Protein AF-A0A7I7YAJ8-F1 (afdb_monomer)

Secondary structure (DSSP, 8-state):
--HHHHHHHHHHHTTT-SS-S--EEEEE--PPPTT--HHHHHHHHHHHHHHTT--TTT--EE-B-TTHHHHHHTT--EE----TT--TTEEEEE--SSPPHHHHHHHHHH---EEPTTS--

pLDDT: mean 72.21, std 10.15, range [44.59, 88.75]

Foldseek 3Di:
DALVVLLVVLVVVLVVAPADSFSWDKAFEDDDDVPDDPLNLVVVSVVVCVVVPDDCVVPQWHSYPPLPVVCVVVVWDWADSPDDPGDPRITITGLDNHHDSVSSVSCVVSGDTDGNPPDDD

Radius of gyration: 14.2 Å; Cα contacts (8 Å, |Δi|>4): 168; chains: 1; bounding box: 34×31×34 Å

Sequence (121 aa):
MSPEGLLNRAALDARRTDGKGHHTASVWADRPRPGETREDVIRRLLEATELHGLDPARNPHLWSCTSAQKLLDEGFSFEKDEYEGEPDEHYSVVLGDPPTLEDTTRFAEAFTKERRPDQGD

Structure (mmCIF, N/CA/C/O backbone):
data_AF-A0A7I7YAJ8-F1
#
_entry.id   AF-A0A7I7YAJ8-F1
#
loop_
_atom_site.group_PDB
_atom_site.id
_atom_site.type_symbol
_atom_site.label_atom_id
_atom_site.label_alt_id
_atom_site.label_comp_id
_atom_site.label_asym_id
_atom_site.label_entity_id
_atom_site.label_seq_id
_atom_site.pdbx_PDB_ins_code
_atom_site.Cartn_x
_atom_site.Cartn_y
_atom_site.Cartn_z
_atom_site.occupancy
_atom_site.B_iso_or_equiv
_atom_site.auth_seq_id
_atom_site.auth_comp_id
_atom_site.auth_asym_id
_atom_site.auth_atom_id
_atom_site.pdbx_PDB_model_num
ATOM 1 N N . MET A 1 1 ? -0.885 9.842 -7.499 1.00 63.66 1 MET A N 1
ATOM 2 C CA . MET A 1 1 ? 0.445 9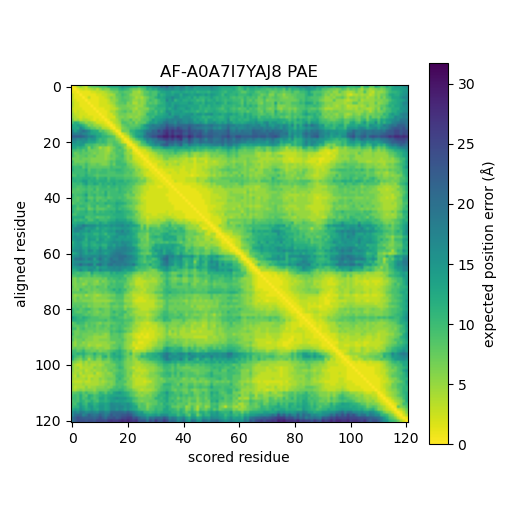.772 -8.154 1.00 63.66 1 MET A CA 1
ATOM 3 C C . MET A 1 1 ? 0.182 9.410 -9.609 1.00 63.66 1 MET A C 1
ATOM 5 O O . MET A 1 1 ? -0.739 8.633 -9.814 1.00 63.66 1 MET A O 1
ATOM 9 N N . SER A 1 2 ? 0.873 9.990 -10.597 1.00 73.25 2 SER A N 1
ATOM 10 C CA . SER A 1 2 ? 0.671 9.570 -11.996 1.00 73.25 2 SER A CA 1
ATOM 11 C C . SER A 1 2 ? 1.290 8.184 -12.241 1.00 73.25 2 SER A C 1
ATOM 13 O O . SER A 1 2 ? 2.250 7.838 -11.541 1.00 73.25 2 SER A O 1
ATOM 15 N N . PRO A 1 3 ? 0.796 7.402 -13.220 1.00 72.19 3 PRO A N 1
ATOM 16 C CA . PRO A 1 3 ? 1.397 6.121 -13.604 1.00 72.19 3 PRO A CA 1
ATOM 17 C C . PRO A 1 3 ? 2.890 6.225 -13.951 1.00 72.19 3 PRO A C 1
ATOM 19 O O . PRO A 1 3 ? 3.672 5.342 -13.603 1.00 72.19 3 PRO A O 1
ATOM 22 N N . GLU A 1 4 ? 3.326 7.338 -14.551 1.00 74.00 4 GLU A N 1
ATOM 23 C CA . GLU A 1 4 ? 4.746 7.579 -14.852 1.00 74.00 4 GLU A CA 1
ATOM 24 C C . GLU A 1 4 ? 5.560 7.870 -13.583 1.00 74.00 4 GLU A C 1
ATOM 26 O O . GLU A 1 4 ? 6.714 7.460 -13.459 1.00 74.00 4 GLU A O 1
ATOM 31 N N . GLY A 1 5 ? 4.961 8.563 -12.609 1.00 69.94 5 GLY A N 1
ATOM 32 C CA . GLY A 1 5 ? 5.562 8.775 -11.294 1.00 69.94 5 GLY A CA 1
ATOM 33 C C . GLY A 1 5 ? 5.723 7.466 -10.518 1.00 69.94 5 GLY A C 1
ATOM 34 O O . GLY A 1 5 ? 6.757 7.261 -9.884 1.00 69.94 5 GLY A O 1
ATOM 35 N N . LEU A 1 6 ? 4.737 6.569 -10.619 1.00 70.38 6 LEU A N 1
ATOM 36 C CA . LEU A 1 6 ? 4.788 5.212 -10.068 1.00 70.38 6 LEU A CA 1
ATOM 37 C C . LEU A 1 6 ? 5.882 4.377 -10.731 1.00 70.38 6 LEU A C 1
ATOM 39 O O . LEU A 1 6 ? 6.685 3.780 -10.025 1.00 70.38 6 LEU A O 1
ATOM 43 N N . LEU A 1 7 ? 5.969 4.401 -12.062 1.00 70.69 7 LEU A N 1
ATOM 44 C CA . LEU A 1 7 ? 6.988 3.669 -12.815 1.00 70.69 7 LEU A CA 1
ATOM 45 C C . LEU A 1 7 ? 8.407 4.112 -12.431 1.00 70.69 7 LEU A C 1
ATOM 47 O O . LEU A 1 7 ? 9.268 3.286 -12.129 1.00 70.69 7 LEU A O 1
ATOM 51 N N . ASN A 1 8 ? 8.635 5.426 -12.360 1.00 71.25 8 ASN A N 1
ATOM 52 C CA . ASN A 1 8 ? 9.915 5.980 -11.922 1.00 71.25 8 ASN A CA 1
ATOM 53 C C . ASN A 1 8 ? 10.231 5.628 -10.465 1.00 71.25 8 ASN A C 1
ATOM 55 O O . ASN A 1 8 ? 11.387 5.368 -10.131 1.00 71.25 8 ASN A O 1
ATOM 59 N N . ARG A 1 9 ? 9.221 5.620 -9.586 1.00 69.00 9 ARG A N 1
ATOM 60 C CA . ARG A 1 9 ? 9.416 5.270 -8.179 1.00 69.00 9 ARG A CA 1
ATOM 61 C C . ARG A 1 9 ? 9.741 3.789 -8.003 1.00 69.00 9 ARG A C 1
ATOM 63 O O . ARG A 1 9 ? 10.707 3.479 -7.314 1.00 69.00 9 ARG A O 1
ATOM 70 N N . ALA A 1 10 ? 9.014 2.914 -8.686 1.00 66.81 10 ALA A N 1
ATOM 71 C CA . ALA A 1 10 ? 9.249 1.478 -8.671 1.00 66.81 10 ALA A CA 1
ATOM 72 C C . ALA A 1 10 ? 10.656 1.128 -9.182 1.00 66.81 10 ALA A C 1
ATOM 74 O O . ALA A 1 10 ? 11.331 0.281 -8.611 1.00 66.81 10 ALA A O 1
ATOM 75 N N . ALA A 1 11 ? 11.159 1.848 -10.193 1.00 64.94 11 ALA A N 1
ATOM 76 C CA . ALA A 1 11 ? 12.536 1.699 -10.669 1.00 64.94 11 ALA A CA 1
ATOM 77 C C . ALA A 1 11 ? 13.600 2.166 -9.655 1.00 64.94 11 ALA A C 1
ATOM 79 O O . ALA A 1 11 ? 14.730 1.678 -9.681 1.00 64.94 11 ALA A O 1
ATOM 80 N N . LEU A 1 12 ? 13.278 3.117 -8.771 1.00 64.81 12 LEU A N 1
ATOM 81 C CA . LEU A 1 12 ? 14.167 3.532 -7.681 1.00 64.81 12 LEU A CA 1
ATOM 82 C C . LEU A 1 12 ? 14.155 2.528 -6.526 1.00 64.81 12 LEU A C 1
ATOM 84 O O . LEU A 1 12 ? 15.213 2.268 -5.956 1.00 64.81 12 LEU A O 1
ATOM 88 N N . ASP A 1 13 ? 12.990 1.977 -6.195 1.00 62.22 13 ASP A N 1
ATOM 89 C CA . ASP A 1 13 ? 12.834 1.003 -5.112 1.00 62.22 13 ASP A CA 1
ATOM 90 C C . ASP A 1 13 ? 13.421 -0.373 -5.508 1.00 62.22 13 ASP A C 1
ATOM 92 O O . ASP A 1 13 ? 14.139 -0.974 -4.708 1.00 62.22 13 ASP A O 1
ATOM 96 N N . ALA A 1 14 ? 13.306 -0.784 -6.781 1.00 60.19 14 ALA A N 1
ATOM 97 C CA . ALA A 1 14 ? 13.991 -1.960 -7.353 1.00 60.19 14 ALA A CA 1
ATOM 98 C C . ALA A 1 14 ? 15.525 -1.906 -7.237 1.00 60.19 14 ALA A C 1
ATOM 100 O O . ALA A 1 14 ? 16.200 -2.929 -7.207 1.00 60.19 14 ALA A O 1
ATOM 101 N N . ARG A 1 15 ? 16.101 -0.695 -7.209 1.00 54.62 15 ARG A N 1
ATOM 102 C CA . ARG A 1 15 ? 17.552 -0.476 -7.063 1.00 54.62 15 ARG A CA 1
ATOM 103 C C . ARG A 1 15 ? 18.017 -0.471 -5.608 1.00 54.62 15 ARG A C 1
ATOM 105 O O . ARG A 1 15 ? 19.222 -0.452 -5.373 1.00 54.62 15 ARG A O 1
ATOM 112 N N . ARG A 1 16 ? 17.087 -0.374 -4.654 1.00 54.09 16 ARG A N 1
ATOM 113 C CA . ARG A 1 16 ? 17.364 -0.235 -3.216 1.00 54.09 16 ARG A CA 1
ATOM 114 C C . ARG A 1 16 ? 17.179 -1.531 -2.443 1.00 54.09 16 ARG A C 1
ATOM 116 O O . ARG A 1 16 ? 17.716 -1.616 -1.349 1.00 54.09 16 ARG A O 1
ATOM 123 N N . THR A 1 17 ? 16.428 -2.482 -2.988 1.00 50.41 17 THR A N 1
ATOM 124 C CA . THR A 1 17 ? 16.160 -3.776 -2.365 1.00 50.41 17 THR A CA 1
ATOM 125 C C . THR A 1 17 ? 17.183 -4.814 -2.818 1.00 50.41 17 THR A C 1
ATOM 127 O O . THR A 1 17 ? 17.460 -4.997 -4.001 1.00 50.41 17 THR A O 1
ATOM 130 N N . ASP A 1 18 ? 17.736 -5.519 -1.846 1.00 49.59 18 ASP A N 1
ATOM 131 C CA . ASP A 1 18 ? 18.786 -6.532 -1.937 1.00 49.59 18 ASP A CA 1
ATOM 132 C C . ASP A 1 18 ? 18.317 -7.829 -2.644 1.00 49.59 18 ASP A C 1
ATOM 134 O O . ASP A 1 18 ? 19.070 -8.795 -2.735 1.00 49.59 18 ASP A O 1
ATOM 138 N N . GLY A 1 19 ? 17.058 -7.893 -3.097 1.00 48.00 19 GLY A N 1
ATOM 139 C CA . GLY A 1 19 ? 16.304 -9.148 -3.119 1.00 48.00 19 GLY A CA 1
ATOM 140 C C . GLY A 1 19 ? 16.127 -9.852 -4.461 1.00 48.00 19 GLY A C 1
ATOM 141 O O . GLY A 1 19 ? 16.500 -11.015 -4.576 1.00 48.00 19 GLY A O 1
ATOM 142 N N . LYS A 1 20 ? 15.467 -9.247 -5.462 1.00 52.44 20 LYS A N 1
ATOM 143 C CA . LYS A 1 20 ? 14.934 -10.047 -6.598 1.00 52.44 20 LYS A CA 1
ATOM 144 C C . LYS A 1 20 ? 14.871 -9.358 -7.969 1.00 52.44 20 LYS A C 1
ATOM 146 O O . LYS A 1 20 ? 14.443 -9.979 -8.931 1.00 52.44 20 LYS A O 1
ATOM 151 N N . GLY A 1 21 ? 15.291 -8.096 -8.095 1.00 52.62 21 GLY A N 1
ATOM 152 C CA . GLY A 1 21 ? 15.251 -7.362 -9.375 1.00 52.62 21 GLY A CA 1
ATOM 153 C C . GLY A 1 21 ? 13.855 -6.898 -9.827 1.00 52.62 21 GLY A C 1
ATOM 154 O O . GLY A 1 21 ? 13.738 -6.231 -10.854 1.00 52.62 21 GLY A O 1
ATOM 155 N N . HIS A 1 22 ? 12.807 -7.190 -9.054 1.00 60.25 22 HIS A N 1
ATOM 156 C CA . HIS A 1 22 ? 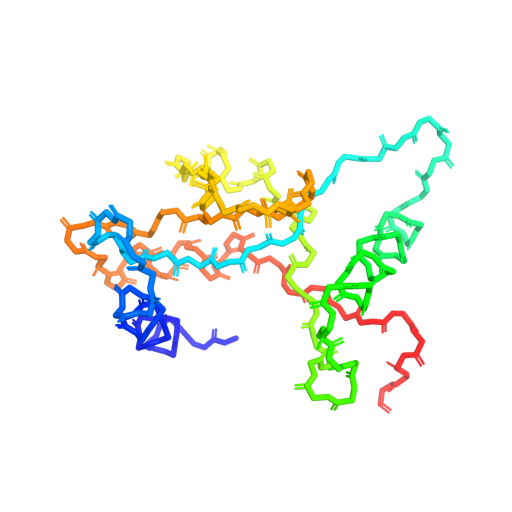11.443 -6.768 -9.354 1.00 60.25 22 HIS A CA 1
ATOM 157 C C . HIS A 1 22 ? 11.221 -5.287 -9.049 1.00 60.25 22 HIS A C 1
ATOM 159 O O . HIS A 1 22 ? 11.761 -4.727 -8.095 1.00 60.25 22 HIS A O 1
ATOM 165 N N . HIS A 1 23 ? 10.374 -4.656 -9.857 1.00 70.50 23 HIS A N 1
ATOM 166 C CA . HIS A 1 23 ? 9.923 -3.299 -9.593 1.00 70.50 23 HIS A CA 1
ATOM 167 C C . HIS A 1 23 ? 8.710 -3.368 -8.678 1.00 70.50 23 HIS A C 1
ATOM 169 O O . HIS A 1 23 ? 7.605 -3.688 -9.117 1.00 70.50 23 HIS A O 1
ATOM 175 N N . THR A 1 24 ? 8.937 -3.113 -7.395 1.00 72.62 24 THR A N 1
ATOM 176 C CA . THR A 1 24 ? 7.908 -3.232 -6.368 1.00 72.62 24 THR A CA 1
ATOM 177 C C . THR A 1 24 ? 7.426 -1.871 -5.883 1.00 72.62 24 THR A C 1
ATOM 179 O O . THR A 1 24 ? 8.112 -0.852 -6.007 1.00 72.62 24 THR A O 1
ATOM 182 N N . ALA A 1 25 ? 6.214 -1.853 -5.335 1.00 74.38 25 ALA A N 1
ATOM 183 C CA . ALA A 1 25 ? 5.714 -0.758 -4.520 1.00 74.38 25 ALA A CA 1
ATOM 184 C C . ALA A 1 25 ? 5.471 -1.264 -3.097 1.00 74.38 25 ALA A C 1
ATOM 186 O O . ALA A 1 25 ? 4.641 -2.150 -2.892 1.00 74.38 25 ALA A O 1
ATOM 187 N N . SER A 1 26 ? 6.170 -0.686 -2.120 1.00 74.94 26 SER A N 1
ATOM 188 C CA . SER A 1 26 ? 5.937 -0.987 -0.707 1.00 74.94 26 SER A CA 1
ATOM 189 C C . SER A 1 26 ? 4.561 -0.479 -0.276 1.00 74.94 26 SER A C 1
ATOM 191 O O . SER A 1 26 ? 4.213 0.691 -0.470 1.00 74.94 26 SER A O 1
ATOM 193 N N . VAL A 1 27 ? 3.783 -1.359 0.336 1.00 77.69 27 VAL A N 1
ATOM 194 C CA . VAL A 1 27 ? 2.448 -1.096 0.861 1.00 77.69 27 VAL A CA 1
ATOM 195 C C . VAL A 1 27 ? 2.350 -1.568 2.304 1.00 77.69 27 VAL A C 1
ATOM 197 O O . VAL A 1 27 ? 3.014 -2.514 2.717 1.00 77.69 27 VAL A O 1
ATOM 200 N N . TRP A 1 28 ? 1.487 -0.903 3.066 1.00 78.75 28 TRP A N 1
ATOM 201 C CA . TRP A 1 28 ? 1.144 -1.301 4.423 1.00 78.75 28 TRP A CA 1
ATOM 202 C C . TRP A 1 28 ? -0.305 -1.769 4.415 1.00 78.75 28 TRP A C 1
ATOM 204 O O . TRP A 1 28 ? -1.221 -1.004 4.103 1.00 78.75 28 TRP A O 1
ATOM 214 N N . ALA A 1 29 ? -0.525 -3.048 4.678 1.00 77.75 29 ALA A N 1
ATOM 215 C CA . ALA A 1 29 ? -1.827 -3.670 4.518 1.00 77.75 29 ALA A CA 1
ATOM 216 C C . ALA A 1 29 ? -2.128 -4.604 5.684 1.00 77.75 29 ALA A C 1
ATOM 218 O O . ALA A 1 29 ? -1.292 -5.402 6.097 1.00 77.75 29 ALA A O 1
ATOM 219 N N . ASP A 1 30 ? -3.360 -4.523 6.175 1.00 77.94 30 ASP A N 1
ATOM 220 C CA . ASP A 1 30 ? -3.932 -5.515 7.072 1.00 77.94 30 ASP A CA 1
ATOM 221 C C . ASP A 1 30 ? -5.457 -5.537 6.909 1.00 77.94 30 ASP A C 1
ATOM 223 O O . ASP A 1 30 ? -6.070 -4.628 6.338 1.00 77.94 30 ASP A O 1
ATOM 227 N N . ARG A 1 31 ? -6.078 -6.600 7.409 1.00 76.62 31 ARG A N 1
ATOM 228 C CA . ARG A 1 31 ? -7.525 -6.777 7.458 1.00 76.62 31 ARG A CA 1
ATOM 229 C C . ARG A 1 31 ? -8.125 -6.180 8.740 1.00 76.62 31 ARG A C 1
ATOM 231 O O . ARG A 1 31 ? -7.466 -6.183 9.783 1.00 76.62 31 ARG A O 1
ATOM 238 N N . PRO A 1 32 ? -9.401 -5.751 8.710 1.00 79.00 32 PRO A N 1
ATOM 239 C CA . PRO A 1 32 ? -10.121 -5.384 9.924 1.00 79.00 32 PRO A CA 1
ATOM 240 C C . PRO A 1 32 ? -10.210 -6.560 10.900 1.00 79.00 32 PRO A C 1
ATOM 242 O O . PRO A 1 32 ? -10.595 -7.673 10.525 1.00 79.00 32 PRO A O 1
ATOM 245 N N . ARG A 1 33 ? -9.887 -6.312 12.169 1.00 85.19 33 ARG A N 1
ATOM 246 C CA . ARG A 1 33 ? -10.173 -7.221 13.287 1.00 85.19 33 ARG A CA 1
ATOM 247 C C . ARG A 1 33 ? -11.663 -7.119 13.662 1.00 85.19 33 ARG A C 1
ATOM 249 O O . ARG A 1 33 ? -12.316 -6.135 13.309 1.00 85.19 33 ARG A O 1
ATOM 256 N N . PRO A 1 34 ? -12.244 -8.107 14.373 1.00 88.44 34 PRO A N 1
ATOM 257 C CA . PRO A 1 34 ? -13.649 -8.047 14.775 1.00 88.44 34 PRO A CA 1
ATOM 258 C C . PRO A 1 34 ? -13.979 -6.753 15.535 1.00 88.44 34 PRO A C 1
ATOM 260 O O . PRO A 1 34 ? -13.428 -6.505 16.604 1.00 88.44 34 PRO A O 1
ATOM 263 N N . GLY A 1 35 ? -14.883 -5.944 14.977 1.00 88.75 35 GLY A N 1
ATOM 264 C CA . GLY A 1 35 ? -15.301 -4.661 15.550 1.00 88.75 35 GLY A CA 1
ATOM 265 C C . GLY A 1 35 ? -14.468 -3.443 15.136 1.00 88.75 35 GLY A C 1
ATOM 266 O O . GLY A 1 35 ? -14.862 -2.336 15.488 1.00 88.75 35 GLY A O 1
ATOM 267 N N . GLU A 1 36 ? -13.375 -3.606 14.380 1.00 84.62 36 GLU A N 1
ATOM 268 C CA . GLU A 1 36 ? -12.626 -2.467 13.833 1.00 84.62 36 GLU A CA 1
ATOM 269 C C . GLU A 1 36 ? -13.389 -1.815 12.676 1.00 84.62 36 GLU A C 1
ATOM 271 O O . GLU A 1 36 ? -13.869 -2.480 11.752 1.00 84.62 36 GLU A O 1
ATOM 276 N N . THR A 1 37 ? -13.458 -0.486 12.704 1.00 85.75 37 THR A N 1
ATOM 277 C CA . THR A 1 37 ? -13.876 0.310 11.550 1.00 85.75 37 THR A CA 1
ATOM 278 C C . THR A 1 37 ? -12.712 0.487 10.569 1.00 85.75 37 THR A C 1
ATOM 280 O O . THR A 1 37 ? -11.552 0.221 10.888 1.00 85.75 37 THR A O 1
ATOM 283 N N . ARG A 1 38 ? -12.992 0.992 9.359 1.00 77.62 38 ARG A N 1
ATOM 284 C CA . ARG A 1 38 ? -11.938 1.358 8.393 1.00 77.62 38 ARG A CA 1
ATOM 285 C C . ARG A 1 38 ? -10.947 2.370 8.982 1.00 77.62 38 ARG A C 1
ATOM 287 O O . ARG A 1 38 ? -9.753 2.256 8.729 1.00 77.62 38 ARG A O 1
ATOM 294 N N . GLU A 1 39 ? -11.432 3.335 9.763 1.00 79.94 39 GLU A N 1
ATOM 295 C CA . GLU A 1 39 ? -10.586 4.340 10.417 1.00 79.94 39 GLU A CA 1
ATOM 296 C C . GLU A 1 39 ? -9.653 3.708 11.456 1.00 79.94 39 GLU A C 1
ATOM 298 O O . GLU A 1 39 ? -8.489 4.095 11.542 1.00 79.94 39 GLU A O 1
ATOM 303 N N . ASP A 1 40 ? -10.123 2.694 12.187 1.00 83.56 40 ASP A N 1
ATOM 304 C CA . ASP A 1 40 ? -9.302 1.978 13.169 1.00 83.56 40 ASP A CA 1
ATOM 305 C C . ASP A 1 40 ? -8.172 1.193 12.503 1.00 83.56 40 ASP A C 1
ATOM 307 O O . ASP A 1 40 ? -7.030 1.257 12.957 1.00 83.56 40 ASP A O 1
ATOM 311 N N . VAL A 1 41 ? -8.453 0.531 11.375 1.00 81.12 41 VAL A N 1
ATOM 312 C CA . VAL A 1 41 ? -7.417 -0.152 10.583 1.00 81.12 41 VAL A CA 1
ATOM 313 C C . VAL A 1 41 ? -6.381 0.845 10.066 1.00 81.12 41 VAL A C 1
ATOM 315 O O . VAL A 1 41 ? -5.182 0.591 10.164 1.00 81.12 41 VAL A O 1
ATOM 318 N N . ILE A 1 42 ? -6.820 2.004 9.561 1.00 77.88 42 ILE A N 1
ATOM 319 C CA . ILE A 1 42 ? -5.909 3.060 9.096 1.00 77.88 42 ILE A CA 1
ATOM 320 C C . ILE A 1 42 ? -5.022 3.552 10.245 1.00 77.88 42 ILE A C 1
ATOM 322 O O . ILE A 1 42 ? -3.813 3.663 10.055 1.00 77.88 42 ILE A O 1
ATOM 326 N N . ARG A 1 43 ? -5.591 3.809 11.431 1.00 79.00 43 ARG A N 1
ATOM 327 C CA . ARG A 1 43 ? -4.845 4.259 12.620 1.00 79.00 43 ARG A CA 1
ATOM 328 C C . ARG A 1 43 ? -3.834 3.219 13.104 1.00 79.00 43 ARG A C 1
ATOM 330 O O . ARG A 1 43 ? -2.722 3.568 13.480 1.00 79.00 43 ARG A O 1
ATOM 337 N N . ARG A 1 44 ? -4.177 1.937 13.028 1.00 82.56 44 ARG A N 1
ATOM 338 C CA . ARG A 1 44 ? -3.277 0.854 13.425 1.00 82.56 44 ARG A CA 1
ATOM 339 C C . ARG A 1 44 ? -2.119 0.651 12.446 1.00 82.56 44 ARG A C 1
ATOM 341 O O . ARG A 1 44 ? -0.978 0.500 12.870 1.00 82.56 44 ARG A O 1
ATOM 348 N N . LEU A 1 45 ? -2.389 0.692 11.139 1.00 78.38 45 LEU A N 1
ATOM 349 C CA . LEU A 1 45 ? -1.335 0.665 10.114 1.00 78.38 45 LEU A CA 1
ATOM 350 C C . LEU A 1 45 ? -0.406 1.880 10.238 1.00 78.38 45 LEU A C 1
ATOM 352 O O . LEU A 1 45 ? 0.798 1.776 10.032 1.00 78.38 45 LEU A O 1
ATOM 356 N N . LEU A 1 46 ? -0.967 3.024 10.620 1.00 75.31 46 LEU A N 1
ATOM 357 C CA . LEU A 1 46 ? -0.238 4.243 10.941 1.00 75.31 46 LEU A CA 1
ATOM 358 C C . LEU A 1 46 ? 0.755 4.067 12.085 1.00 75.31 46 LEU A C 1
ATOM 360 O O . LEU A 1 46 ? 1.941 4.348 11.911 1.00 75.31 46 LEU A O 1
ATOM 364 N N . GLU A 1 47 ? 0.283 3.559 13.218 1.00 76.69 47 GLU A N 1
ATOM 365 C CA . GLU A 1 47 ? 1.131 3.262 14.372 1.00 76.69 47 GLU A CA 1
ATOM 366 C C . GLU A 1 47 ? 2.271 2.306 13.985 1.00 76.69 47 GLU A C 1
ATOM 368 O O . GLU A 1 47 ? 3.425 2.557 14.331 1.00 76.69 47 GLU A O 1
ATOM 373 N N . ALA A 1 48 ? 1.987 1.275 13.178 1.00 76.31 48 ALA A N 1
ATOM 374 C CA . ALA A 1 48 ? 3.014 0.371 12.663 1.00 76.31 48 ALA A CA 1
ATOM 375 C C . ALA A 1 48 ? 4.059 1.102 11.796 1.00 76.31 48 ALA A C 1
ATOM 377 O O . ALA A 1 48 ? 5.256 0.917 12.000 1.00 76.31 48 ALA A O 1
ATOM 378 N N . THR A 1 49 ? 3.657 1.995 10.882 1.00 72.62 49 THR A N 1
ATOM 379 C CA . THR A 1 49 ? 4.634 2.754 10.072 1.00 72.62 49 THR A CA 1
ATOM 380 C C . THR A 1 49 ? 5.582 3.602 10.926 1.00 72.62 49 THR A C 1
ATOM 382 O O . THR A 1 49 ? 6.782 3.664 10.654 1.00 72.62 49 THR A O 1
ATOM 385 N N . GLU A 1 50 ? 5.060 4.236 11.976 1.00 72.25 50 GLU A N 1
ATOM 386 C CA . GLU A 1 50 ? 5.820 5.137 12.848 1.00 72.25 50 GLU A CA 1
ATOM 387 C C . GLU A 1 50 ? 6.820 4.380 13.724 1.00 72.25 50 GLU A C 1
ATOM 389 O O . GLU A 1 50 ? 7.967 4.811 13.868 1.00 72.25 50 GLU A O 1
ATOM 394 N N . LEU A 1 51 ? 6.426 3.209 14.236 1.00 67.38 51 LEU A N 1
ATOM 395 C CA . LEU A 1 51 ? 7.309 2.307 14.983 1.00 67.38 51 LEU A CA 1
ATOM 396 C C . LEU A 1 51 ? 8.512 1.840 14.150 1.00 67.38 51 LEU A C 1
ATOM 398 O O . LEU A 1 51 ? 9.580 1.587 14.704 1.00 67.38 51 LEU A O 1
ATOM 402 N N . HIS A 1 52 ? 8.364 1.797 12.825 1.00 68.31 52 HIS A N 1
ATOM 403 C CA . HIS A 1 52 ? 9.424 1.438 11.882 1.00 68.31 52 HIS A CA 1
ATOM 404 C C . HIS A 1 52 ? 10.167 2.658 11.304 1.00 68.31 52 HIS A C 1
ATOM 406 O O . HIS A 1 52 ? 10.852 2.563 10.285 1.00 68.31 52 HIS A O 1
ATOM 412 N N . GLY A 1 53 ? 10.081 3.814 11.974 1.00 66.81 53 GLY A N 1
ATOM 413 C CA . GLY A 1 53 ? 10.918 4.984 11.697 1.00 66.81 53 GLY A CA 1
ATOM 414 C C . GLY A 1 53 ? 10.462 5.840 10.514 1.00 66.81 53 GLY A C 1
ATOM 415 O O . GLY A 1 53 ? 11.195 6.741 10.092 1.00 66.81 53 GLY A O 1
ATOM 416 N N . LEU A 1 54 ? 9.262 5.601 9.972 1.00 67.62 54 LEU A N 1
ATOM 417 C CA . LEU A 1 54 ? 8.671 6.499 8.985 1.00 67.62 54 LEU A CA 1
ATOM 418 C C . LEU A 1 54 ? 8.143 7.749 9.687 1.00 67.62 54 LEU A C 1
ATOM 420 O O . LEU A 1 54 ? 7.169 7.694 10.427 1.00 67.62 54 LEU A O 1
ATOM 424 N N . ASP A 1 55 ? 8.769 8.891 9.402 1.00 66.94 55 ASP A N 1
ATOM 425 C CA . ASP A 1 55 ? 8.328 10.195 9.898 1.00 66.94 55 ASP A CA 1
ATOM 426 C C . ASP A 1 55 ? 6.971 10.584 9.270 1.00 66.94 55 ASP A C 1
ATOM 428 O O . ASP A 1 55 ? 6.893 10.770 8.042 1.00 66.94 55 ASP A O 1
ATOM 432 N N . PRO A 1 56 ? 5.913 10.752 10.083 1.00 64.50 56 PRO A N 1
ATOM 433 C CA . PRO A 1 56 ? 4.600 11.229 9.655 1.00 64.50 56 PRO A CA 1
ATOM 434 C C . PRO A 1 56 ? 4.614 12.532 8.874 1.00 64.50 56 PRO A C 1
ATOM 436 O O . PRO A 1 56 ? 3.892 12.670 7.886 1.00 64.50 56 PRO A O 1
ATOM 439 N N . ALA A 1 57 ? 5.450 13.484 9.291 1.00 65.75 57 ALA A N 1
ATOM 440 C CA . ALA A 1 57 ? 5.517 14.808 8.688 1.00 65.75 57 ALA A CA 1
ATOM 441 C C . ALA A 1 57 ? 6.086 14.752 7.263 1.00 65.75 57 ALA A C 1
ATOM 443 O O . ALA A 1 57 ? 5.784 15.603 6.428 1.00 65.75 57 ALA A O 1
ATOM 444 N N . ARG A 1 58 ? 6.892 13.726 6.968 1.00 63.34 58 ARG A N 1
ATOM 445 C CA . ARG A 1 58 ? 7.510 13.502 5.654 1.00 63.34 58 ARG A CA 1
ATOM 446 C C . ARG A 1 58 ? 6.723 12.522 4.784 1.00 63.34 58 ARG A C 1
ATOM 448 O O . ARG A 1 58 ? 6.975 12.458 3.583 1.00 63.34 58 ARG A O 1
ATOM 455 N N . ASN A 1 59 ? 5.759 11.806 5.366 1.00 61.94 59 ASN A N 1
ATOM 456 C CA . ASN A 1 59 ? 4.889 10.845 4.690 1.00 61.94 59 ASN A CA 1
ATOM 457 C C . ASN A 1 59 ? 3.404 11.146 4.988 1.00 61.94 59 ASN A C 1
ATOM 459 O O . ASN A 1 59 ? 2.736 10.373 5.684 1.00 61.94 59 ASN A O 1
ATOM 463 N N . PRO A 1 60 ? 2.856 12.248 4.432 1.00 56.75 60 PRO A N 1
ATOM 464 C CA . PRO A 1 60 ? 1.485 12.703 4.712 1.00 56.75 60 PRO A CA 1
ATOM 465 C C . PRO A 1 60 ? 0.396 11.781 4.138 1.00 56.75 60 PRO A C 1
ATOM 467 O O . PRO A 1 60 ? -0.789 11.924 4.423 1.00 56.75 60 PRO A O 1
ATOM 470 N N . HIS A 1 61 ? 0.782 10.818 3.306 1.00 57.38 61 HIS A N 1
ATOM 471 C CA . HIS A 1 61 ? -0.133 9.884 2.676 1.00 57.38 61 HIS A CA 1
ATOM 472 C C . HIS A 1 61 ? 0.297 8.459 2.991 1.00 57.38 61 HIS A C 1
ATOM 474 O O . HIS A 1 61 ? 1.447 8.104 2.713 1.00 57.38 61 HIS A O 1
ATOM 480 N N . LEU A 1 62 ? -0.630 7.636 3.478 1.00 57.12 62 LEU A N 1
ATOM 481 C CA . LEU A 1 62 ? -0.346 6.228 3.707 1.00 57.12 62 LEU A CA 1
ATOM 482 C C . LEU A 1 62 ? -0.621 5.403 2.475 1.00 57.12 62 LEU A C 1
ATOM 484 O O . LEU A 1 62 ? -1.590 5.614 1.749 1.00 57.12 62 LEU A O 1
ATOM 488 N N . TRP A 1 63 ? 0.203 4.377 2.323 1.00 55.19 63 TRP A N 1
ATOM 489 C CA . TRP A 1 63 ? -0.114 3.231 1.494 1.00 55.19 63 TRP A CA 1
ATOM 490 C C . TRP A 1 63 ? -0.941 2.231 2.295 1.00 55.19 63 TRP A C 1
ATOM 492 O O . TRP A 1 63 ? -0.587 1.064 2.344 1.00 55.19 63 TRP A O 1
ATOM 502 N N . SER A 1 64 ? -2.004 2.703 2.957 1.00 54.00 64 SER A N 1
ATOM 503 C CA . SER A 1 64 ? -2.990 1.822 3.577 1.00 54.00 64 SER A CA 1
ATOM 504 C C . SER A 1 64 ? -3.763 1.172 2.445 1.00 54.00 64 SER A C 1
ATOM 506 O O . SER A 1 64 ? -4.574 1.816 1.778 1.00 54.00 64 SER A O 1
ATOM 508 N N . CYS A 1 65 ? -3.450 -0.086 2.165 1.00 57.69 65 CYS A N 1
ATOM 509 C CA . CYS A 1 65 ? -4.115 -0.807 1.101 1.00 57.69 65 CYS A CA 1
ATOM 510 C C . CYS A 1 65 ? -5.387 -1.467 1.641 1.00 57.69 65 CYS A C 1
ATOM 512 O O . CYS A 1 65 ? -5.481 -2.685 1.748 1.00 57.69 65 CYS A O 1
ATOM 514 N N . THR A 1 66 ? -6.415 -0.671 1.944 1.00 58.78 66 THR A N 1
ATOM 515 C CA . THR A 1 66 ? -7.783 -1.214 2.083 1.00 58.78 66 THR A CA 1
ATOM 516 C C . THR A 1 66 ? -8.258 -1.837 0.762 1.00 58.78 66 THR A C 1
ATOM 518 O O . THR A 1 66 ? -9.105 -2.726 0.739 1.00 58.78 66 THR A O 1
ATOM 521 N N . SER A 1 67 ? -7.636 -1.423 -0.345 1.00 64.62 67 SER A N 1
ATOM 522 C CA . SER A 1 67 ? -7.724 -2.004 -1.678 1.00 64.62 67 SER A CA 1
ATOM 523 C C . SER A 1 67 ? -6.826 -3.233 -1.892 1.00 64.62 67 SER A C 1
ATOM 525 O O . SER A 1 67 ? -6.688 -3.648 -3.037 1.00 64.62 67 SER A O 1
ATOM 527 N N . ALA A 1 68 ? -6.220 -3.837 -0.859 1.00 68.38 68 ALA A N 1
ATOM 528 C CA . ALA A 1 68 ? -5.358 -5.014 -1.043 1.00 68.38 68 ALA A CA 1
ATOM 529 C C . ALA A 1 68 ? -6.109 -6.158 -1.736 1.00 68.38 68 ALA A C 1
ATOM 531 O O . ALA A 1 68 ? -5.585 -6.765 -2.663 1.00 68.38 68 ALA A O 1
ATOM 532 N N . GLN A 1 69 ? -7.379 -6.369 -1.371 1.00 71.50 69 GLN A N 1
ATOM 533 C CA . GLN A 1 69 ? -8.246 -7.316 -2.073 1.00 71.50 69 GLN A CA 1
ATOM 534 C C . GLN A 1 69 ? -8.443 -6.929 -3.546 1.00 71.50 69 GLN A C 1
ATOM 536 O O . GLN A 1 69 ? -8.312 -7.779 -4.413 1.00 71.50 69 GLN A O 1
ATOM 541 N N . LYS A 1 70 ? -8.673 -5.644 -3.845 1.00 74.12 70 LYS A N 1
ATOM 542 C CA . LYS A 1 70 ? -8.809 -5.157 -5.227 1.00 74.12 70 LYS A CA 1
ATOM 543 C C . LYS A 1 70 ? -7.520 -5.369 -6.032 1.00 74.12 70 LYS A C 1
ATOM 545 O O . LYS A 1 70 ? -7.593 -5.717 -7.200 1.00 74.12 70 LYS A O 1
ATOM 550 N N . LEU A 1 71 ? -6.348 -5.190 -5.421 1.00 78.38 71 LEU A N 1
ATOM 551 C CA . LEU A 1 71 ? -5.064 -5.484 -6.065 1.00 78.38 71 LEU A CA 1
ATOM 552 C C . LEU A 1 71 ? -4.901 -6.985 -6.341 1.00 78.38 71 LEU A C 1
ATOM 554 O O . LEU A 1 71 ? -4.473 -7.350 -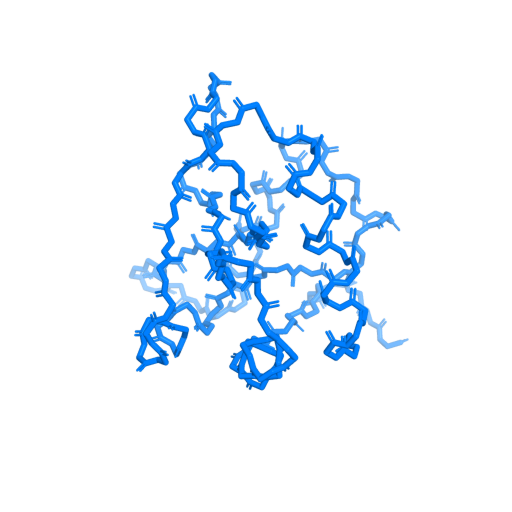7.431 1.00 78.38 71 LEU A O 1
ATOM 558 N N . LEU A 1 72 ? -5.288 -7.849 -5.399 1.00 79.19 72 LEU A N 1
ATOM 559 C CA . LEU A 1 72 ? -5.303 -9.299 -5.622 1.00 79.19 72 LEU A CA 1
ATOM 560 C C . LEU A 1 72 ? -6.265 -9.691 -6.755 1.00 79.19 72 LEU A C 1
ATOM 562 O O . LEU A 1 72 ? -5.908 -10.513 -7.594 1.00 79.19 72 LEU A O 1
ATOM 566 N N . ASP A 1 73 ? -7.452 -9.081 -6.813 1.00 78.31 73 ASP A N 1
ATOM 567 C CA . ASP A 1 73 ? -8.450 -9.329 -7.864 1.00 78.31 73 ASP A CA 1
ATOM 568 C C . ASP A 1 73 ? -7.957 -8.863 -9.248 1.00 78.31 73 ASP A C 1
ATOM 570 O O . ASP A 1 73 ? -8.258 -9.483 -10.266 1.00 78.31 73 ASP A O 1
ATOM 574 N N . GLU A 1 74 ? -7.139 -7.808 -9.286 1.00 80.19 74 GLU A N 1
ATOM 575 C CA . GLU A 1 74 ? -6.411 -7.345 -10.474 1.00 80.19 74 GLU A CA 1
ATOM 576 C C . GLU A 1 74 ? -5.174 -8.217 -10.795 1.00 80.19 74 GLU A C 1
ATOM 578 O O . GL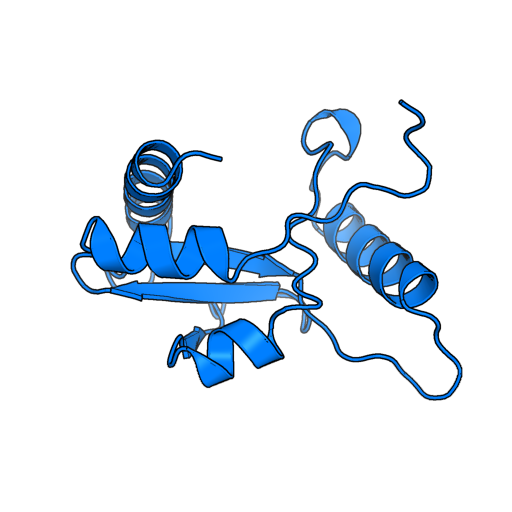U A 1 74 ? -4.459 -7.971 -11.765 1.00 80.19 74 GLU A O 1
ATOM 583 N N . GLY A 1 75 ? -4.908 -9.270 -10.023 1.00 83.75 75 GLY A N 1
ATOM 584 C CA . GLY A 1 75 ? -3.822 -10.217 -10.279 1.00 83.75 75 GLY A CA 1
ATOM 585 C C . GLY A 1 75 ? -2.439 -9.737 -9.841 1.00 83.75 75 GLY A C 1
ATOM 586 O O . GLY A 1 75 ? -1.441 -10.328 -10.252 1.00 83.75 75 GLY A O 1
ATOM 587 N N . PHE A 1 76 ? -2.356 -8.696 -9.009 1.00 84.25 76 PHE A N 1
ATOM 588 C CA . PHE A 1 76 ? -1.098 -8.311 -8.373 1.00 84.25 76 PHE A CA 1
ATOM 589 C C . PHE A 1 76 ? -0.719 -9.305 -7.270 1.00 84.25 76 PHE A C 1
ATOM 591 O O . PHE A 1 76 ? -1.575 -9.792 -6.528 1.00 84.25 76 PHE A O 1
ATOM 598 N N . SER A 1 77 ? 0.580 -9.571 -7.125 1.00 84.31 77 SER A N 1
ATOM 599 C CA . SER A 1 77 ? 1.132 -10.369 -6.029 1.00 84.31 77 SER A CA 1
ATOM 600 C C . SER A 1 77 ? 1.747 -9.483 -4.949 1.00 84.31 77 SER A C 1
ATOM 602 O O . SER A 1 77 ? 2.258 -8.395 -5.219 1.00 84.31 77 SER A O 1
ATOM 604 N N . PHE A 1 78 ? 1.697 -9.980 -3.715 1.00 83.38 78 PHE A N 1
ATOM 605 C CA . PHE A 1 78 ? 2.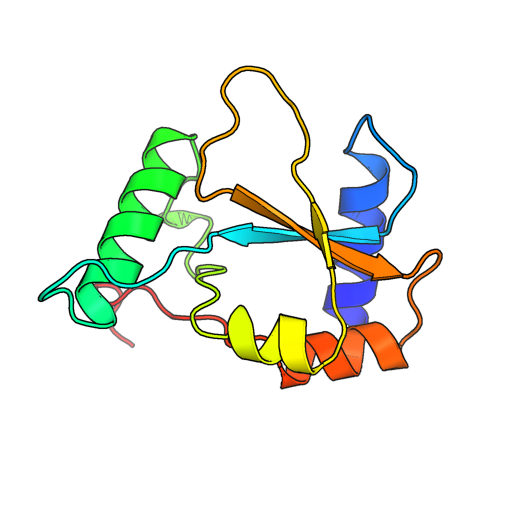299 -9.363 -2.541 1.00 83.38 78 PHE A CA 1
ATOM 606 C C . PHE A 1 78 ? 3.432 -10.262 -2.061 1.00 83.38 78 PHE A C 1
ATOM 608 O O . PHE A 1 78 ? 3.238 -11.466 -1.889 1.00 83.38 78 PHE A O 1
ATOM 615 N N . GLU A 1 79 ? 4.595 -9.675 -1.826 1.00 85.31 79 GLU A N 1
ATOM 616 C CA . GLU A 1 79 ? 5.775 -10.358 -1.311 1.00 85.31 79 GLU A CA 1
ATOM 617 C C . GLU A 1 79 ? 6.255 -9.695 -0.022 1.00 85.31 79 GLU A C 1
ATOM 619 O O . GLU A 1 79 ? 5.989 -8.521 0.227 1.00 85.31 79 GLU A O 1
ATOM 624 N N . LYS A 1 80 ? 6.947 -10.472 0.808 1.00 84.19 80 LYS A N 1
ATOM 625 C CA . LYS A 1 80 ? 7.733 -9.958 1.927 1.00 84.19 80 LYS A CA 1
ATOM 626 C C . LYS A 1 80 ? 9.137 -9.641 1.431 1.00 84.19 80 LYS A C 1
ATOM 628 O O . LYS A 1 80 ? 9.653 -10.361 0.573 1.00 84.19 80 LYS A O 1
ATOM 633 N N . ASP A 1 81 ? 9.733 -8.586 1.971 1.00 75.81 81 ASP A N 1
ATOM 634 C CA . ASP A 1 81 ? 11.124 -8.238 1.682 1.00 75.81 81 ASP A CA 1
ATOM 635 C C . ASP A 1 81 ? 12.106 -9.098 2.512 1.00 75.81 81 ASP A C 1
ATOM 637 O O . ASP A 1 81 ? 13.304 -9.092 2.242 1.00 75.81 81 ASP A O 1
ATOM 641 N N . GLU A 1 82 ? 11.600 -9.862 3.492 1.00 80.94 82 GLU A N 1
ATOM 642 C CA . GLU A 1 82 ? 12.315 -10.863 4.303 1.00 80.94 82 GLU A CA 1
ATOM 643 C C . GLU A 1 82 ? 13.507 -10.298 5.102 1.00 80.94 82 GLU A C 1
ATOM 645 O O . GLU A 1 82 ? 14.436 -11.028 5.459 1.00 80.94 82 GLU A O 1
ATOM 650 N N . TYR A 1 83 ? 13.486 -9.002 5.433 1.00 77.12 83 TYR A N 1
ATOM 651 C CA . TYR A 1 83 ? 14.499 -8.392 6.298 1.00 77.12 83 TYR A CA 1
ATOM 652 C C . TYR A 1 83 ? 14.229 -8.664 7.785 1.00 77.12 83 TYR A C 1
ATOM 654 O O . TYR A 1 83 ? 13.091 -8.848 8.222 1.00 77.12 83 TYR A O 1
ATOM 662 N N . GLU A 1 84 ? 15.292 -8.681 8.595 1.00 77.50 84 GLU A N 1
ATOM 663 C CA . GLU A 1 84 ? 15.172 -8.918 10.036 1.00 77.50 84 GLU A CA 1
ATOM 664 C C . GLU A 1 84 ? 14.321 -7.822 10.698 1.00 77.50 84 GLU A C 1
ATOM 666 O O . GLU A 1 84 ? 14.651 -6.637 10.641 1.00 77.50 84 GLU A O 1
ATOM 671 N N . GLY A 1 85 ? 13.217 -8.230 11.330 1.00 81.69 85 GLY A N 1
ATOM 672 C CA . GLY A 1 85 ? 12.265 -7.305 11.944 1.00 81.69 85 GLY A CA 1
ATOM 673 C C . GLY A 1 85 ? 11.269 -6.679 10.965 1.00 81.69 85 GLY A C 1
ATOM 674 O O . GLY A 1 85 ? 10.667 -5.664 11.314 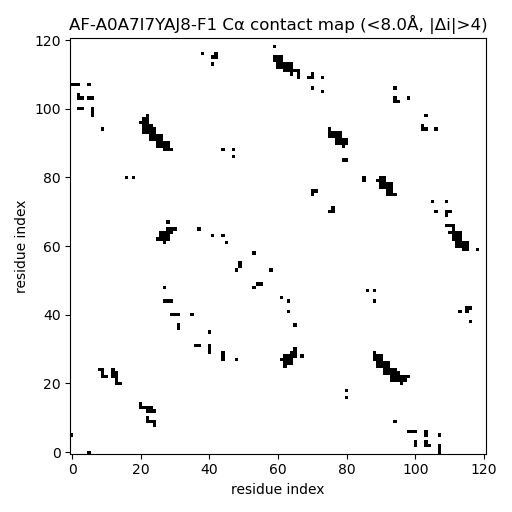1.00 81.69 85 GLY A O 1
ATOM 675 N N . GLU A 1 86 ? 11.082 -7.247 9.769 1.00 81.06 86 GLU A N 1
ATOM 676 C CA . GLU A 1 86 ? 9.990 -6.846 8.879 1.00 81.06 86 GLU A CA 1
ATOM 677 C C . GLU A 1 86 ? 8.628 -7.042 9.568 1.00 81.06 86 GLU A C 1
ATOM 679 O O . GLU A 1 86 ? 8.317 -8.154 10.003 1.00 81.06 86 GLU A O 1
ATOM 684 N N . PRO A 1 87 ? 7.803 -5.986 9.685 1.00 81.38 87 PRO A N 1
ATOM 685 C CA . PRO A 1 87 ? 6.493 -6.105 10.305 1.00 81.38 87 PRO A CA 1
ATOM 686 C C . PRO A 1 87 ? 5.513 -6.894 9.431 1.00 81.38 87 PRO A C 1
ATOM 688 O O . PRO A 1 87 ? 5.565 -6.882 8.195 1.00 81.38 87 PRO A O 1
ATOM 691 N N . ASP A 1 88 ? 4.560 -7.555 10.088 1.00 84.56 88 ASP A N 1
ATOM 692 C CA . ASP A 1 88 ? 3.543 -8.389 9.441 1.00 84.56 88 ASP A CA 1
ATOM 693 C C . ASP A 1 88 ? 2.665 -7.590 8.470 1.00 84.56 88 ASP A C 1
ATOM 695 O O . ASP A 1 88 ? 2.190 -8.136 7.473 1.00 84.56 88 ASP A O 1
ATOM 699 N N . GLU A 1 89 ? 2.511 -6.291 8.701 1.00 82.50 89 GLU A N 1
ATOM 700 C CA . GLU A 1 89 ? 1.716 -5.385 7.881 1.00 82.50 89 GLU A CA 1
ATOM 701 C C . GLU A 1 89 ? 2.466 -4.824 6.659 1.00 82.50 89 GLU A C 1
ATOM 703 O O . GLU A 1 89 ? 1.834 -4.208 5.800 1.00 82.50 89 GLU A O 1
ATOM 708 N N . HIS A 1 90 ? 3.785 -5.019 6.543 1.00 83.38 90 HIS A N 1
ATOM 709 C CA . HIS A 1 90 ? 4.582 -4.515 5.417 1.00 83.38 90 HIS A CA 1
ATOM 710 C C . HIS A 1 90 ? 4.647 -5.519 4.266 1.00 83.38 90 HIS A C 1
ATOM 712 O O . HIS A 1 90 ? 5.003 -6.673 4.474 1.00 83.38 90 HIS A O 1
ATOM 718 N N . TYR A 1 91 ? 4.318 -5.096 3.050 1.00 81.88 91 TYR A N 1
ATOM 719 C CA . TYR A 1 91 ? 4.404 -5.935 1.856 1.00 81.88 91 TYR A CA 1
ATOM 720 C C . TYR A 1 91 ? 4.951 -5.137 0.676 1.00 81.88 91 TYR A C 1
ATOM 722 O O . TYR A 1 91 ? 4.748 -3.931 0.574 1.00 81.88 91 TYR A O 1
ATOM 730 N N . SER A 1 92 ? 5.555 -5.833 -0.272 1.00 81.19 92 SER A N 1
ATOM 731 C CA . SER A 1 92 ? 5.944 -5.325 -1.581 1.00 81.19 92 SER A CA 1
ATOM 732 C C . SER A 1 92 ? 4.976 -5.849 -2.639 1.00 81.19 92 SER A C 1
ATOM 734 O O . SER A 1 92 ? 4.853 -7.055 -2.832 1.00 81.19 92 SER A O 1
ATOM 736 N N . VAL A 1 93 ? 4.280 -4.955 -3.345 1.00 82.38 93 VAL A N 1
ATOM 737 C CA . VAL A 1 93 ? 3.452 -5.333 -4.500 1.00 82.38 93 VAL A CA 1
ATOM 738 C C . VAL A 1 93 ? 4.323 -5.390 -5.744 1.00 82.38 93 VAL A C 1
ATOM 740 O O . VAL A 1 93 ? 4.973 -4.398 -6.074 1.00 82.38 93 VAL A O 1
ATOM 743 N N . VAL A 1 94 ? 4.323 -6.520 -6.449 1.00 83.31 94 VAL A N 1
ATOM 744 C CA . VAL A 1 94 ? 5.092 -6.691 -7.690 1.00 83.31 94 VAL A CA 1
ATOM 745 C C . VAL A 1 94 ? 4.353 -6.020 -8.844 1.00 83.31 94 VAL A C 1
ATOM 747 O O . VAL A 1 94 ? 3.236 -6.404 -9.174 1.00 83.31 94 VAL A O 1
ATOM 750 N N . LEU A 1 95 ? 4.977 -5.024 -9.478 1.00 78.06 95 LEU A N 1
ATOM 751 C CA . LEU A 1 95 ? 4.393 -4.293 -10.611 1.00 78.06 95 LEU A CA 1
ATOM 752 C C . LEU A 1 95 ? 4.786 -4.881 -11.975 1.00 78.06 95 LEU A C 1
ATOM 754 O O . LEU A 1 95 ? 4.362 -4.365 -13.002 1.00 78.06 95 LEU A O 1
ATOM 758 N N . GLY A 1 96 ? 5.617 -5.925 -11.989 1.00 71.94 96 GLY A N 1
ATOM 759 C CA . GLY A 1 96 ? 6.132 -6.579 -13.191 1.00 71.94 96 GLY A CA 1
ATOM 760 C C . GLY A 1 96 ? 7.659 -6.686 -13.202 1.00 71.94 96 GLY A C 1
ATOM 761 O O . GLY A 1 96 ? 8.356 -6.131 -12.346 1.00 71.94 96 GLY A O 1
ATOM 762 N N . ASP A 1 97 ? 8.179 -7.406 -14.196 1.00 68.44 97 ASP A N 1
ATOM 763 C CA . ASP A 1 97 ? 9.615 -7.603 -14.404 1.00 68.44 97 ASP A CA 1
ATOM 764 C C . ASP A 1 97 ? 9.977 -7.627 -15.905 1.00 68.44 97 ASP A C 1
ATOM 766 O O . ASP A 1 97 ? 9.984 -8.693 -16.529 1.00 68.44 97 ASP A O 1
ATOM 770 N N . PRO A 1 98 ? 10.253 -6.457 -16.518 1.00 71.88 98 PRO A N 1
ATOM 771 C CA . PRO A 1 98 ? 10.055 -5.099 -15.998 1.00 71.88 98 PRO A CA 1
ATOM 772 C C . PRO A 1 98 ? 8.571 -4.668 -16.034 1.00 71.88 98 PRO A C 1
ATOM 774 O O . PRO A 1 98 ? 7.797 -5.202 -16.827 1.00 71.88 98 PRO A O 1
ATOM 777 N N . PRO A 1 99 ? 8.157 -3.681 -15.222 1.00 73.56 99 PRO A N 1
ATOM 778 C CA . PRO A 1 99 ? 6.798 -3.149 -15.230 1.00 73.56 99 PRO A CA 1
ATOM 779 C C . PRO A 1 99 ? 6.541 -2.335 -16.500 1.00 73.56 99 PRO A C 1
ATOM 781 O O . PRO A 1 99 ? 7.387 -1.549 -16.944 1.00 73.56 99 PRO A O 1
ATOM 784 N N . THR A 1 100 ? 5.349 -2.473 -17.066 1.00 80.81 100 THR A N 1
ATOM 785 C CA . THR A 1 100 ? 4.878 -1.632 -18.168 1.00 80.81 100 THR A CA 1
ATOM 786 C C . THR A 1 100 ? 4.099 -0.421 -17.647 1.00 80.81 100 THR A C 1
ATOM 788 O O . THR A 1 100 ? 3.692 -0.358 -16.487 1.00 80.81 100 THR A O 1
ATOM 791 N N . LEU A 1 101 ? 3.856 0.567 -18.517 1.00 80.00 101 LEU A N 1
ATOM 792 C CA . LEU A 1 101 ? 2.961 1.685 -18.191 1.00 80.00 101 LEU A CA 1
ATOM 793 C C . LEU A 1 101 ? 1.522 1.206 -17.934 1.00 80.00 101 LEU A C 1
ATOM 795 O O . LEU A 1 101 ? 0.792 1.833 -17.171 1.00 80.00 101 LEU A O 1
ATOM 799 N N . GLU A 1 102 ? 1.112 0.104 -18.560 1.00 82.12 102 GLU A N 1
ATOM 800 C CA . GLU A 1 102 ? -0.191 -0.511 -18.318 1.00 82.12 102 GLU A CA 1
ATOM 801 C C . GLU A 1 102 ? -0.264 -1.080 -16.897 1.00 82.12 102 GLU A C 1
ATOM 803 O O . GLU A 1 102 ? -1.209 -0.770 -16.173 1.00 82.12 102 GLU A O 1
ATOM 808 N N . ASP A 1 103 ? 0.770 -1.797 -16.449 1.00 79.69 103 ASP A N 1
ATOM 809 C CA . ASP A 1 103 ? 0.834 -2.348 -15.089 1.00 79.69 103 ASP 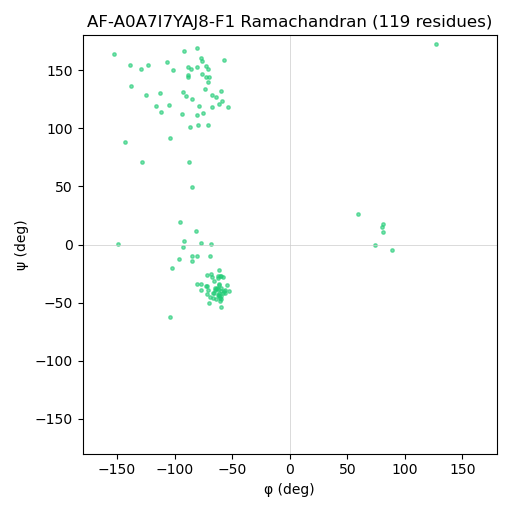A CA 1
ATOM 810 C C . ASP A 1 103 ? 0.770 -1.243 -14.029 1.00 79.69 103 ASP A C 1
ATOM 812 O O . ASP A 1 103 ? 0.002 -1.328 -13.068 1.00 79.69 103 ASP A O 1
ATOM 816 N N . THR A 1 104 ? 1.517 -0.151 -14.224 1.00 78.44 104 THR A N 1
ATOM 817 C CA . THR A 1 104 ? 1.484 0.978 -13.284 1.00 78.44 104 THR A CA 1
ATOM 818 C C . THR A 1 104 ? 0.189 1.779 -13.360 1.00 78.44 104 THR A C 1
ATOM 820 O O . THR A 1 104 ? -0.205 2.374 -12.356 1.00 78.44 104 THR A O 1
ATOM 823 N N . THR A 1 105 ? -0.501 1.778 -14.505 1.00 81.75 105 THR A N 1
ATOM 824 C CA . THR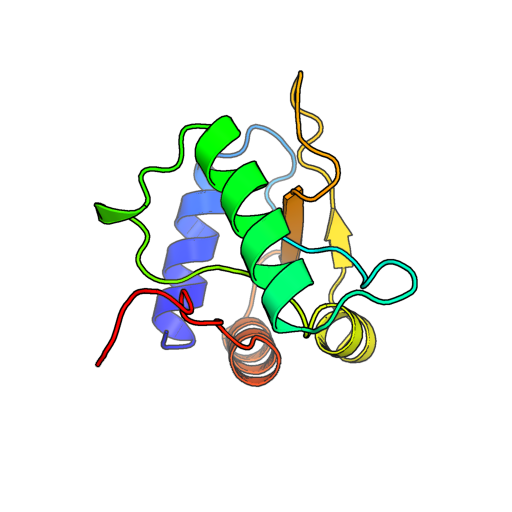 A 1 105 ? -1.832 2.387 -14.649 1.00 81.75 105 THR A CA 1
ATOM 825 C C . THR A 1 105 ? -2.875 1.575 -13.894 1.00 81.75 105 THR A C 1
ATOM 827 O O . THR A 1 105 ? -3.566 2.130 -13.042 1.00 81.75 105 THR A O 1
ATOM 830 N N . ARG A 1 106 ? -2.922 0.257 -14.112 1.00 81.50 106 ARG A N 1
ATOM 831 C CA . ARG A 1 106 ? -3.821 -0.655 -13.390 1.00 81.50 106 ARG A CA 1
ATOM 832 C C . ARG A 1 106 ? -3.581 -0.595 -11.888 1.00 81.50 106 ARG A C 1
ATOM 834 O O . ARG A 1 106 ? -4.528 -0.498 -11.108 1.00 81.50 106 ARG A O 1
ATOM 841 N N . PHE A 1 107 ? -2.313 -0.553 -11.479 1.00 81.12 107 PHE A N 1
ATOM 842 C CA . PHE A 1 107 ? -1.961 -0.340 -10.084 1.00 81.12 107 PHE A CA 1
ATOM 843 C C . PHE A 1 107 ? -2.486 1.008 -9.584 1.00 81.12 107 PHE A C 1
ATOM 845 O O . PHE A 1 107 ? -3.133 1.043 -8.548 1.00 81.12 107 PHE A O 1
ATOM 852 N N . ALA A 1 108 ? -2.274 2.114 -10.306 1.00 78.19 108 ALA A N 1
ATOM 853 C CA . ALA A 1 108 ? -2.748 3.439 -9.896 1.00 78.19 108 ALA A CA 1
ATOM 854 C C . ALA A 1 108 ? -4.281 3.534 -9.771 1.00 78.19 108 ALA A C 1
ATOM 856 O O . ALA A 1 108 ? -4.774 4.259 -8.909 1.00 78.19 108 ALA A O 1
ATOM 857 N N . GLU A 1 109 ? -5.027 2.819 -10.616 1.00 80.88 109 GLU A N 1
ATOM 858 C CA . GLU A 1 109 ? -6.496 2.761 -10.596 1.00 80.88 109 GLU A CA 1
ATOM 859 C C . GLU A 1 109 ? -7.044 1.864 -9.475 1.00 80.88 109 GLU A C 1
ATOM 861 O O . GLU A 1 109 ? -8.116 2.110 -8.902 1.00 80.88 109 GLU A O 1
ATOM 866 N N . ALA A 1 110 ? -6.324 0.792 -9.151 1.00 75.75 110 ALA A N 1
ATOM 867 C CA . ALA A 1 110 ? -6.672 -0.108 -8.062 1.00 75.75 110 ALA A CA 1
ATOM 868 C C . ALA A 1 110 ? -6.247 0.446 -6.697 1.00 75.75 110 ALA A C 1
ATOM 870 O O . ALA A 1 110 ? -6.946 0.260 -5.699 1.00 75.75 110 ALA A O 1
ATOM 871 N N . PHE A 1 111 ? -5.129 1.161 -6.661 1.00 74.31 111 PHE A N 1
ATOM 872 C CA . PHE A 1 111 ? -4.502 1.651 -5.453 1.00 74.31 111 PHE A CA 1
ATOM 873 C C . PHE A 1 111 ? -5.184 2.918 -4.939 1.00 74.31 111 PHE A C 1
ATOM 875 O O . PHE A 1 111 ? -5.071 4.006 -5.507 1.00 74.31 111 PHE A O 1
ATOM 882 N N . THR A 1 112 ? -5.850 2.791 -3.795 1.00 69.69 112 THR A N 1
ATOM 883 C CA . THR A 1 112 ? -6.387 3.947 -3.077 1.00 69.69 112 THR A CA 1
ATOM 884 C C . THR A 1 112 ? -5.374 4.404 -2.040 1.00 69.69 112 THR A C 1
ATOM 886 O O . THR A 1 112 ? -5.120 3.712 -1.059 1.00 69.69 112 THR A O 1
ATOM 889 N N . LYS A 1 113 ? -4.791 5.589 -2.246 1.00 67.75 113 LYS A N 1
ATOM 890 C CA . LYS A 1 113 ? -3.917 6.203 -1.246 1.00 67.75 113 LYS A CA 1
ATOM 891 C C . LYS A 1 113 ? -4.769 6.871 -0.172 1.00 67.75 113 LYS A C 1
ATOM 893 O O . LYS A 1 113 ? -5.317 7.948 -0.403 1.00 67.75 113 LYS A O 1
ATOM 898 N N . GLU A 1 114 ? -4.887 6.234 0.985 1.00 69.69 114 GLU A N 1
ATOM 899 C CA . GLU A 1 114 ? -5.653 6.786 2.102 1.00 69.69 114 GLU A CA 1
ATOM 900 C C . GLU A 1 114 ? -4.937 8.004 2.707 1.00 69.69 114 GLU A C 1
ATOM 902 O O . GLU A 1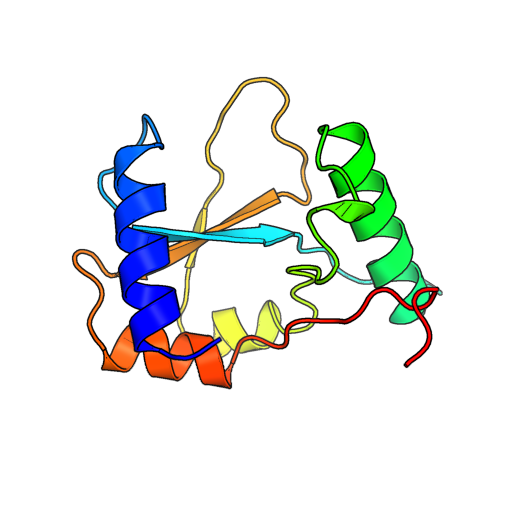 114 ? -3.702 8.070 2.800 1.00 69.69 114 GLU A O 1
ATOM 907 N N . ARG A 1 115 ? -5.729 8.989 3.137 1.00 64.31 115 ARG A N 1
ATOM 908 C CA . ARG A 1 115 ? -5.237 10.131 3.916 1.00 64.31 115 ARG A CA 1
ATOM 909 C C . ARG A 1 115 ? -5.203 9.778 5.401 1.00 64.31 115 ARG A C 1
ATOM 911 O O . ARG A 1 115 ? -6.006 8.976 5.874 1.00 64.31 115 ARG A O 1
ATOM 918 N N . ARG A 1 116 ? -4.279 10.404 6.134 1.00 65.81 116 ARG A N 1
ATOM 919 C CA . ARG A 1 116 ? -4.274 10.358 7.599 1.00 65.81 116 ARG A CA 1
ATOM 920 C C . ARG A 1 116 ? -5.551 11.048 8.107 1.00 65.81 116 ARG A C 1
ATOM 922 O O . ARG A 1 116 ? -5.776 12.188 7.706 1.00 65.81 116 ARG A O 1
ATOM 929 N N . PRO A 1 117 ? -6.369 10.407 8.959 1.00 62.91 117 PRO A N 1
ATOM 930 C CA . PRO A 1 117 ? -7.624 10.996 9.432 1.00 62.91 117 PRO A CA 1
ATOM 931 C C . PRO A 1 117 ? -7.417 12.292 10.236 1.00 62.91 117 PRO A C 1
ATOM 933 O O . PRO A 1 117 ? -8.277 13.165 10.209 1.00 62.91 117 PRO A O 1
ATOM 936 N N . ASP A 1 118 ? -6.255 12.459 10.877 1.00 64.25 118 ASP A N 1
ATOM 937 C CA . ASP A 1 118 ? -5.951 13.613 11.739 1.00 64.25 118 ASP A CA 1
ATOM 938 C C . ASP A 1 118 ? -5.268 14.789 11.011 1.00 64.25 118 ASP A C 1
ATOM 940 O O . ASP A 1 118 ? -4.909 15.790 11.633 1.00 64.25 118 ASP A O 1
ATOM 944 N N . GLN A 1 119 ? -5.070 14.694 9.692 1.00 55.22 119 GLN A N 1
ATOM 945 C CA . GLN A 1 119 ? -4.583 15.806 8.873 1.00 55.22 119 GLN A CA 1
ATOM 946 C C . GLN A 1 119 ? -5.765 16.386 8.092 1.00 55.22 119 GLN A C 1
ATOM 948 O O . GLN A 1 119 ? -6.115 15.891 7.022 1.00 55.22 119 GLN A O 1
ATOM 953 N N . GLY A 1 120 ? -6.413 17.397 8.683 1.00 49.22 120 GLY A N 1
ATOM 954 C CA . GLY A 1 120 ? -7.462 18.187 8.029 1.00 49.22 120 GLY A CA 1
ATOM 955 C C . GLY A 1 120 ? -6.980 18.841 6.727 1.00 49.22 120 GLY A C 1
ATOM 956 O O . GLY A 1 120 ? -5.772 18.980 6.528 1.00 49.22 120 GLY A O 1
ATOM 957 N N . ASP A 1 121 ? -7.938 19.188 5.857 1.00 44.59 121 ASP A N 1
ATOM 958 C CA . ASP A 1 121 ? -7.725 19.756 4.509 1.00 44.59 121 ASP A CA 1
ATOM 959 C C . ASP A 1 121 ? -6.735 20.932 4.432 1.00 44.59 121 ASP A C 1
ATOM 961 O O . ASP A 1 121 ? -6.760 21.815 5.323 1.00 44.59 121 ASP A O 1
#

Mean predicted aligned error: 8.52 Å

Organism: NCBI:txid44010

Solvent-accessible surface area (backbone atoms only — not comparable to full-atom values): 7099 Å² total; per-residue (Å²): 125,54,38,68,56,46,50,56,47,16,58,52,45,27,72,70,53,97,76,79,76,44,26,32,46,78,35,40,42,74,79,72,57,95,88,50,48,75,66,51,45,50,52,51,55,46,54,54,44,45,76,71,70,48,55,59,91,83,48,69,59,41,47,40,33,84,32,48,64,52,33,46,75,72,67,45,49,76,40,71,88,82,50,94,84,65,55,92,42,51,33,30,35,53,42,38,83,79,54,50,72,64,43,28,38,54,45,51,75,44,53,53,73,39,70,51,88,89,62,75,135

Nearest PDB structures (foldseek):
  7vb8-assembly1_A  TM=3.031E-01  e=4.388E+00  Sorghum bicolor